Protein AF-A0A3M2BAF1-F1 (afdb_monomer_lite)

Secondary structure (DSSP, 8-state):
-----SSS--------SS---S-----GGG-----S---TT--SSSS--SHHHHHHHHHHHHHT-GGG-SSSSS--SHHHHHHHHHHHHH---

Sequence (93 aa):
MEFFENSGDAGLIVRLGYGLGTPATIPASDWFYSTEQPCVADFNGDGTLDFFDVLGFLDAFSANDPAADINSDNMFDFFDVLAFLDLFSAGCP

Structure (mmCIF, N/CA/C/O backbone):
data_AF-A0A3M2BAF1-F1
#
_entry.id   AF-A0A3M2BAF1-F1
#
loop_
_atom_site.group_PDB
_atom_site.id
_atom_site.type_symbol
_atom_site.label_atom_id
_atom_site.label_alt_id
_atom_site.label_comp_id
_atom_site.label_asym_id
_atom_site.label_entity_id
_atom_site.label_seq_id
_atom_site.pdbx_PDB_ins_code
_atom_site.Cartn_x
_atom_site.Cartn_y
_atom_site.Cartn_z
_atom_site.occupancy
_atom_site.B_iso_or_equiv
_atom_site.auth_seq_id
_atom_site.auth_comp_id
_atom_site.auth_asym_id
_atom_site.auth_atom_id
_atom_site.pdbx_PDB_model_num
ATOM 1 N N . MET A 1 1 ? -0.282 -19.224 31.961 1.00 46.53 1 MET A N 1
ATOM 2 C CA . MET A 1 1 ? 0.406 -18.526 33.064 1.00 46.53 1 MET A CA 1
ATOM 3 C C . MET A 1 1 ? -0.687 -17.791 33.812 1.00 46.53 1 MET A C 1
ATOM 5 O O . MET A 1 1 ? -1.343 -16.963 33.196 1.00 46.53 1 MET A O 1
ATOM 9 N N . GLU A 1 2 ? -1.008 -18.226 35.027 1.00 36.34 2 GLU A N 1
ATOM 10 C CA . GLU A 1 2 ? -2.145 -17.698 35.792 1.00 36.34 2 GLU A CA 1
ATOM 11 C C . GLU A 1 2 ? -1.801 -16.353 36.442 1.00 36.34 2 GLU A C 1
ATOM 13 O O . GLU A 1 2 ? -0.679 -16.140 36.902 1.00 36.34 2 GLU A O 1
ATOM 18 N N . PHE A 1 3 ? -2.788 -15.461 36.447 1.00 55.25 3 PHE A N 1
ATOM 19 C CA . PHE A 1 3 ? -2.772 -14.141 37.067 1.00 55.25 3 PHE A CA 1
ATOM 20 C C . PHE A 1 3 ? -3.303 -14.243 38.493 1.00 55.25 3 PHE A C 1
ATOM 22 O O . PHE A 1 3 ? -4.358 -14.841 38.649 1.00 55.25 3 PHE A O 1
ATOM 29 N N . PHE A 1 4 ? -2.667 -13.592 39.476 1.00 48.72 4 PHE A N 1
ATOM 30 C CA . PHE A 1 4 ? -3.367 -13.000 40.628 1.00 48.72 4 PHE A CA 1
ATOM 31 C C . PHE A 1 4 ? -2.575 -11.826 41.218 1.00 48.72 4 PHE A C 1
ATOM 33 O O . PHE A 1 4 ? -1.379 -11.923 41.490 1.00 48.72 4 PHE A O 1
ATOM 40 N N . GLU A 1 5 ? -3.294 -10.735 41.454 1.00 52.53 5 GLU A N 1
ATOM 41 C CA . GLU A 1 5 ? -2.872 -9.515 42.138 1.00 52.53 5 GLU A CA 1
ATOM 42 C C . GLU A 1 5 ? -3.408 -9.448 43.562 1.00 52.53 5 GLU A C 1
ATOM 44 O O . GLU A 1 5 ? -4.471 -9.986 43.864 1.00 52.53 5 GLU A O 1
ATOM 49 N N . ASN A 1 6 ? -2.744 -8.641 44.391 1.00 45.59 6 ASN A N 1
ATOM 50 C CA . ASN A 1 6 ? -3.372 -8.024 45.561 1.00 45.59 6 ASN A CA 1
ATOM 51 C C . ASN A 1 6 ? -3.477 -6.485 45.426 1.00 45.59 6 ASN A C 1
ATOM 53 O O . ASN A 1 6 ? -3.675 -5.801 46.427 1.00 45.59 6 ASN A O 1
ATOM 57 N N . SER A 1 7 ? -3.320 -5.917 44.218 1.00 55.59 7 SER A N 1
ATOM 58 C CA . SER A 1 7 ? -3.403 -4.458 44.012 1.00 55.59 7 SER A CA 1
ATOM 59 C C . SER A 1 7 ? -3.851 -3.934 42.636 1.00 55.59 7 SER A C 1
ATOM 61 O O . SER A 1 7 ? -3.933 -2.719 42.516 1.00 55.59 7 SER A O 1
ATOM 63 N N . GLY A 1 8 ? -4.207 -4.748 41.635 1.00 52.50 8 GLY A N 1
ATOM 64 C CA . GLY A 1 8 ? -4.919 -4.223 40.452 1.00 52.50 8 GLY A CA 1
ATOM 65 C C . GLY A 1 8 ? -4.104 -3.867 39.196 1.00 52.50 8 GLY A C 1
ATOM 66 O O . GLY A 1 8 ? -4.729 -3.407 38.246 1.00 52.50 8 GLY A O 1
ATOM 67 N N . ASP A 1 9 ? -2.774 -4.040 39.151 1.00 48.06 9 ASP A N 1
ATOM 68 C CA . ASP A 1 9 ? -1.959 -3.670 37.974 1.00 48.06 9 ASP A CA 1
ATOM 69 C C . ASP A 1 9 ? -1.369 -4.880 37.226 1.00 48.06 9 ASP A C 1
ATOM 71 O O . ASP A 1 9 ? -0.283 -5.383 37.550 1.00 48.06 9 ASP A O 1
ATOM 75 N N . ALA A 1 10 ? -2.089 -5.330 36.192 1.00 51.22 10 ALA A N 1
ATOM 76 C CA . ALA A 1 10 ? -1.766 -6.551 35.460 1.00 51.22 10 ALA A CA 1
ATOM 77 C C . ALA A 1 10 ? -0.751 -6.233 34.360 1.00 51.22 10 ALA A C 1
ATOM 79 O O . ALA A 1 10 ? -1.090 -5.639 33.340 1.00 51.22 10 ALA A O 1
ATOM 80 N N . GLY A 1 11 ? 0.508 -6.630 34.555 1.00 52.25 11 GLY A N 1
ATOM 81 C CA . GLY A 1 11 ? 1.574 -6.473 33.561 1.00 52.25 11 GLY A CA 1
ATOM 82 C C . GLY A 1 11 ? 1.994 -7.802 32.932 1.00 52.25 11 GLY A C 1
ATOM 83 O O . GLY A 1 11 ? 2.290 -8.764 33.642 1.00 52.25 11 GLY A O 1
ATOM 84 N N . LEU A 1 12 ? 2.077 -7.860 31.598 1.00 49.88 12 LEU A N 1
ATOM 85 C CA . LEU A 1 12 ? 2.653 -8.990 30.862 1.00 49.88 12 LEU A CA 1
ATOM 86 C C . LEU A 1 12 ? 4.155 -8.751 30.625 1.00 49.88 12 LEU A C 1
ATOM 88 O O . LEU A 1 12 ? 4.545 -7.751 30.029 1.00 49.88 12 LEU A O 1
ATOM 92 N N . ILE A 1 13 ? 5.018 -9.685 31.037 1.00 52.03 13 ILE A N 1
ATOM 93 C CA . ILE A 1 13 ? 6.449 -9.641 30.689 1.00 52.03 13 ILE A CA 1
ATOM 94 C C . ILE A 1 13 ? 6.613 -10.224 29.280 1.00 52.03 13 ILE 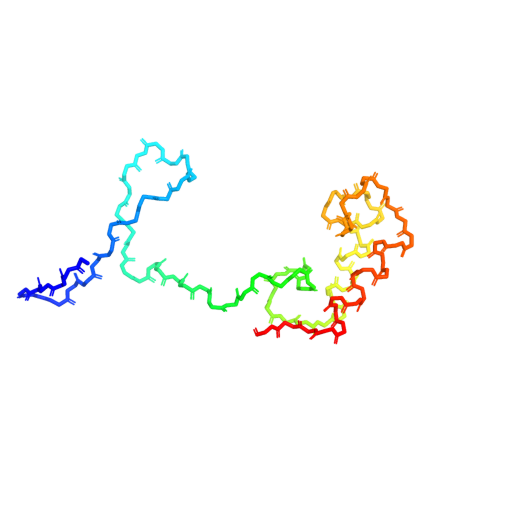A C 1
ATOM 96 O O . ILE A 1 13 ? 6.742 -11.439 29.116 1.00 52.03 13 ILE A O 1
ATOM 100 N N . VAL A 1 14 ? 6.603 -9.372 28.253 1.00 50.19 14 VAL A N 1
ATOM 101 C CA . VAL A 1 14 ? 6.872 -9.790 26.866 1.00 50.19 14 VAL A CA 1
ATOM 102 C C . VAL A 1 14 ? 8.344 -9.564 26.529 1.00 50.19 14 VAL A C 1
ATOM 104 O O . VAL A 1 14 ? 8.864 -8.459 26.659 1.00 50.19 14 VAL A O 1
ATOM 107 N N . ARG A 1 15 ? 9.035 -10.613 26.066 1.00 50.78 15 ARG A N 1
ATOM 108 C CA . ARG A 1 15 ? 10.360 -10.487 25.440 1.00 50.78 15 ARG A CA 1
ATOM 109 C C . ARG A 1 15 ? 10.150 -10.174 23.967 1.00 50.78 15 ARG A C 1
ATOM 111 O O . ARG A 1 15 ? 9.905 -11.072 23.168 1.00 50.78 15 ARG A O 1
ATOM 118 N N . LEU A 1 16 ? 10.210 -8.898 23.627 1.00 53.16 16 LEU A N 1
ATOM 119 C CA . LEU A 1 16 ? 10.110 -8.440 22.252 1.00 53.16 16 LEU A CA 1
ATOM 120 C C . LEU A 1 16 ? 11.448 -8.703 21.543 1.00 53.16 16 LEU A C 1
ATOM 122 O O . LEU A 1 16 ? 12.506 -8.311 22.029 1.00 53.16 16 LEU A O 1
ATOM 126 N N . GLY A 1 17 ? 11.412 -9.434 20.426 1.00 48.66 17 GLY A N 1
ATOM 127 C CA . GLY A 1 17 ? 12.604 -9.897 19.699 1.00 48.66 17 GLY A CA 1
ATOM 128 C C . GLY A 1 17 ? 13.379 -8.807 18.946 1.00 48.66 17 GLY A C 1
ATOM 129 O O . GLY A 1 17 ? 14.411 -9.105 18.350 1.00 48.66 17 GLY A O 1
ATOM 130 N N . TYR A 1 18 ? 12.922 -7.552 18.969 1.00 56.41 18 TYR A N 1
ATOM 131 C CA . TYR A 1 18 ? 13.580 -6.422 18.313 1.00 56.41 18 TYR A CA 1
ATOM 132 C C . TYR A 1 18 ? 14.567 -5.717 19.254 1.00 56.41 18 TYR A C 1
ATOM 134 O O . TYR A 1 18 ? 14.263 -4.690 19.838 1.00 56.41 18 TYR A O 1
ATOM 142 N N . GLY A 1 19 ? 15.768 -6.275 19.417 1.00 52.09 19 GLY A N 1
ATOM 143 C CA . GLY A 1 19 ? 17.030 -5.527 19.591 1.00 52.09 19 GLY A CA 1
ATOM 144 C C . GLY A 1 19 ? 17.208 -4.439 20.673 1.00 52.09 19 GLY A C 1
ATOM 145 O O . GLY A 1 19 ? 18.291 -3.860 20.725 1.00 52.09 19 GLY A O 1
ATOM 146 N N . LEU A 1 20 ? 16.250 -4.136 21.550 1.00 59.16 20 LEU A N 1
ATOM 147 C CA . LEU A 1 20 ? 16.438 -3.177 22.641 1.00 59.16 20 LEU A CA 1
ATOM 148 C C . LEU A 1 20 ? 17.195 -3.886 23.766 1.00 59.16 20 LEU A C 1
ATOM 150 O O . LEU A 1 20 ? 16.604 -4.510 24.641 1.00 59.16 20 LEU A O 1
ATOM 154 N N . GLY A 1 21 ? 18.526 -3.838 23.709 1.00 54.00 21 GLY A N 1
ATOM 155 C CA . GLY A 1 21 ? 19.456 -4.521 24.621 1.00 54.00 21 GLY A CA 1
ATOM 156 C C . GLY A 1 21 ? 19.346 -4.167 26.114 1.00 54.00 21 GLY A C 1
ATOM 157 O O . GLY A 1 21 ? 20.226 -4.543 26.885 1.00 54.00 21 GLY A O 1
ATOM 158 N N . THR A 1 22 ? 18.288 -3.480 26.546 1.00 55.84 22 THR A N 1
ATOM 159 C CA . THR A 1 22 ? 17.961 -3.227 27.949 1.00 55.84 22 THR A CA 1
ATOM 160 C C . THR A 1 22 ? 16.505 -3.600 28.233 1.00 55.84 22 THR A C 1
ATOM 162 O O . THR A 1 22 ? 15.623 -3.177 27.486 1.00 55.84 22 THR A O 1
ATOM 165 N N . PRO A 1 23 ? 16.223 -4.344 29.316 1.00 57.88 23 PRO A N 1
ATOM 166 C CA . PRO A 1 23 ? 14.853 -4.635 29.722 1.00 57.88 23 PRO A CA 1
ATOM 167 C C . PRO A 1 23 ? 14.120 -3.325 30.040 1.00 57.88 23 PRO A C 1
ATOM 169 O O . PRO A 1 23 ? 14.533 -2.583 30.929 1.00 57.88 23 PRO A O 1
ATOM 172 N N . ALA A 1 24 ? 13.049 -3.045 29.300 1.00 61.28 24 ALA A N 1
ATOM 173 C CA . ALA A 1 24 ? 12.177 -1.900 29.521 1.00 61.28 24 ALA A CA 1
ATOM 174 C C . ALA A 1 24 ? 10.845 -2.374 30.119 1.00 61.28 24 ALA A C 1
ATOM 176 O O . ALA A 1 24 ? 10.238 -3.321 29.618 1.00 61.28 24 ALA A O 1
ATOM 177 N N . THR A 1 25 ? 10.392 -1.710 31.183 1.00 61.19 25 THR A N 1
ATOM 178 C CA . THR A 1 25 ? 9.025 -1.855 31.695 1.00 61.19 25 THR A CA 1
ATOM 179 C C . THR A 1 25 ? 8.133 -0.927 30.886 1.00 61.19 25 THR A C 1
ATOM 181 O O . THR A 1 25 ? 8.212 0.288 31.049 1.00 61.19 25 THR A O 1
ATOM 184 N N . ILE A 1 26 ? 7.310 -1.485 30.002 1.00 65.56 26 ILE A N 1
ATOM 185 C CA . ILE A 1 26 ? 6.307 -0.715 29.263 1.00 65.56 26 ILE A CA 1
ATOM 186 C C . ILE A 1 26 ? 5.048 -0.634 30.144 1.00 65.56 26 ILE A C 1
ATOM 188 O O . ILE A 1 26 ? 4.509 -1.689 30.500 1.00 65.56 26 ILE A O 1
ATOM 192 N N . PRO A 1 27 ? 4.603 0.566 30.571 1.00 66.19 27 PRO A N 1
ATOM 193 C CA . PRO A 1 27 ? 3.413 0.709 31.410 1.00 66.19 27 PRO A CA 1
ATOM 194 C C . PRO A 1 27 ? 2.183 0.206 30.658 1.00 66.19 27 PRO A C 1
ATOM 196 O O . PRO A 1 27 ? 2.118 0.373 29.449 1.00 66.19 27 PRO A O 1
ATOM 199 N N . ALA A 1 28 ? 1.203 -0.374 31.363 1.00 64.06 28 ALA A N 1
ATOM 200 C CA . ALA A 1 28 ? -0.018 -0.950 30.776 1.00 64.06 28 ALA A CA 1
ATOM 201 C C . ALA A 1 28 ? -0.761 0.006 29.810 1.00 64.06 28 ALA A C 1
ATOM 203 O O . ALA A 1 28 ? -1.387 -0.446 28.858 1.00 64.06 28 ALA A O 1
ATOM 204 N N . SER A 1 29 ? -0.634 1.321 30.015 1.00 61.16 29 SER A N 1
ATOM 205 C CA . SER A 1 29 ? -1.196 2.372 29.155 1.00 61.16 29 SER A CA 1
ATOM 206 C C . SER A 1 29 ? -0.538 2.508 27.779 1.00 61.16 29 SER A C 1
ATOM 208 O O . SER A 1 29 ? -1.169 3.039 26.874 1.00 61.16 29 SER A O 1
ATOM 210 N N . ASP A 1 30 ? 0.704 2.050 27.627 1.0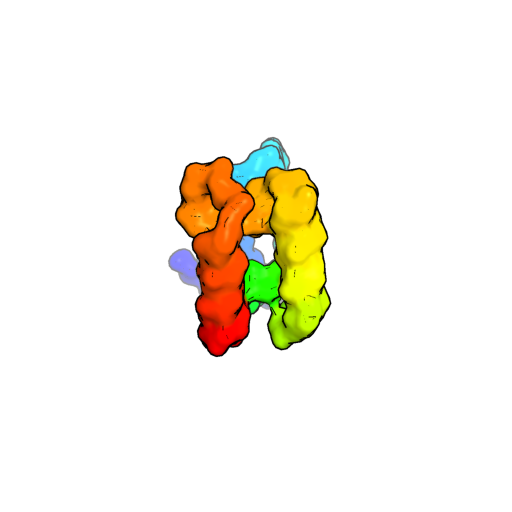0 62.78 30 ASP A N 1
ATOM 211 C CA . ASP A 1 30 ? 1.467 2.110 26.371 1.00 62.78 30 ASP A CA 1
ATOM 212 C C . ASP A 1 30 ? 1.324 0.814 25.550 1.00 62.78 30 ASP A C 1
ATOM 214 O O . ASP A 1 30 ? 1.990 0.631 24.531 1.00 62.78 30 ASP A O 1
ATOM 218 N N . TRP A 1 31 ? 0.446 -0.102 25.977 1.00 56.44 31 TRP A N 1
ATOM 219 C CA . TRP A 1 31 ? 0.106 -1.313 25.233 1.00 56.44 31 TRP A CA 1
ATOM 220 C C . TRP A 1 31 ? -1.102 -1.032 24.351 1.00 56.44 31 TRP A C 1
ATOM 222 O O . TRP A 1 31 ? -2.238 -1.361 24.688 1.00 56.44 31 TRP A O 1
ATOM 232 N N . PHE A 1 32 ? -0.859 -0.450 23.185 1.00 58.44 32 PHE A N 1
ATOM 233 C CA . PHE A 1 32 ? -1.847 -0.493 22.117 1.00 58.44 32 PHE A CA 1
ATOM 234 C C . PHE A 1 32 ? -1.662 -1.829 21.394 1.00 58.44 32 PHE A C 1
ATOM 236 O O . PHE A 1 32 ? -0.726 -2.008 20.617 1.00 58.44 32 PHE A O 1
ATOM 243 N N . TYR A 1 33 ? -2.519 -2.810 21.689 1.00 52.19 33 TYR A N 1
ATOM 244 C CA . TYR A 1 33 ? -2.691 -3.942 20.784 1.00 52.19 33 TYR A CA 1
ATOM 245 C C . TYR A 1 33 ? -3.505 -3.411 19.610 1.00 52.19 33 TYR A C 1
ATOM 247 O O . TYR A 1 33 ? -4.728 -3.315 19.708 1.00 52.19 33 TYR A O 1
ATOM 255 N N . SER A 1 34 ? -2.820 -2.976 18.549 1.00 55.12 34 SER A N 1
ATOM 256 C CA . SER A 1 34 ? -3.510 -2.687 17.298 1.00 55.12 34 SER A CA 1
ATOM 257 C C . SER A 1 34 ? -4.129 -3.998 16.826 1.00 55.12 34 SER A C 1
ATOM 259 O O . SER A 1 34 ? -3.425 -4.930 16.442 1.00 55.12 34 SER A O 1
ATOM 261 N N . THR A 1 35 ? -5.448 -4.108 16.969 1.00 52.62 35 THR A N 1
ATOM 262 C CA . THR A 1 35 ? -6.235 -5.190 16.370 1.00 52.62 35 THR A CA 1
ATOM 263 C C . THR A 1 35 ? -6.404 -4.982 14.874 1.00 52.62 35 THR A C 1
ATOM 265 O O . THR A 1 35 ? -6.962 -5.852 14.216 1.00 52.62 35 THR A O 1
ATOM 268 N N . GLU A 1 36 ? -5.954 -3.840 14.353 1.00 56.59 36 GLU A N 1
ATOM 269 C CA . GLU A 1 36 ? -5.853 -3.610 12.927 1.00 56.59 36 GLU A CA 1
ATOM 270 C C . GLU A 1 36 ? -4.760 -4.532 12.402 1.00 56.59 36 GLU A C 1
ATOM 272 O O . GLU A 1 36 ? -3.559 -4.353 12.631 1.00 56.59 36 GLU A O 1
ATOM 277 N N . GLN A 1 37 ? -5.214 -5.627 11.803 1.00 59.09 37 GLN A N 1
ATOM 278 C CA . GLN A 1 37 ? -4.347 -6.544 11.100 1.00 59.09 37 GLN A CA 1
ATOM 279 C C . GLN A 1 37 ? -3.603 -5.714 10.048 1.00 59.09 37 GLN A C 1
ATOM 281 O O 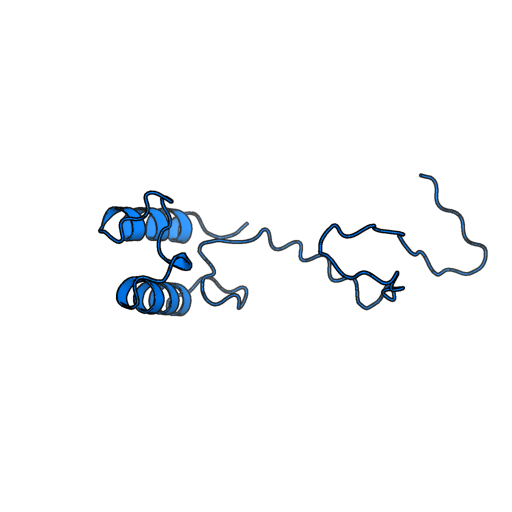. GLN A 1 37 ? -4.265 -4.944 9.356 1.00 59.09 37 GLN A O 1
ATOM 286 N N . PRO A 1 38 ? -2.265 -5.825 9.930 1.00 67.69 38 PRO A N 1
ATOM 287 C CA . PRO A 1 38 ? -1.508 -4.993 9.002 1.00 67.69 38 PRO A CA 1
ATOM 288 C C . PRO A 1 38 ? -2.113 -5.130 7.606 1.00 67.69 38 PRO A C 1
ATOM 290 O O . PRO A 1 38 ? -2.054 -6.205 7.000 1.00 67.69 38 PRO A O 1
ATOM 293 N N . CYS A 1 39 ? -2.757 -4.061 7.143 1.00 82.75 39 CYS A N 1
ATOM 294 C CA . CYS A 1 39 ? -3.400 -4.030 5.850 1.00 82.75 39 CYS A CA 1
ATOM 295 C C . CYS A 1 39 ? -2.387 -3.500 4.855 1.00 82.75 39 CYS A C 1
ATOM 297 O O . CYS A 1 39 ? -2.035 -2.331 4.881 1.00 82.75 39 CYS A O 1
ATOM 299 N N . VAL A 1 40 ? -1.910 -4.368 3.968 1.00 86.88 40 VAL A N 1
ATOM 300 C CA . VAL A 1 40 ? -0.943 -3.972 2.931 1.00 86.88 40 VAL A CA 1
ATOM 301 C C . VAL A 1 40 ? -1.532 -2.903 1.997 1.00 86.88 40 VAL A C 1
ATOM 303 O O . VAL A 1 40 ? -0.789 -2.143 1.388 1.00 86.88 40 VAL A O 1
ATOM 306 N N . ALA A 1 41 ? -2.864 -2.845 1.891 1.00 91.06 41 ALA A N 1
ATOM 307 C CA . ALA A 1 41 ? -3.561 -1.856 1.082 1.00 91.06 41 ALA A CA 1
ATOM 308 C C . ALA A 1 41 ? -3.680 -0.472 1.751 1.00 91.06 41 ALA A C 1
ATOM 310 O O . ALA A 1 41 ? -3.852 0.494 1.017 1.00 91.06 41 ALA A O 1
ATOM 311 N N . ASP A 1 42 ? -3.563 -0.373 3.084 1.00 92.31 42 ASP A N 1
ATOM 312 C CA . ASP A 1 42 ? -3.386 0.902 3.802 1.00 92.31 42 ASP A CA 1
ATOM 313 C C . ASP A 1 42 ? -1.908 1.296 3.697 1.00 92.31 42 ASP A C 1
ATOM 315 O O . ASP A 1 42 ? -1.053 0.909 4.500 1.00 92.31 42 ASP A O 1
ATOM 319 N N . PHE A 1 43 ? -1.589 1.973 2.600 1.00 90.31 43 PHE A N 1
ATOM 320 C CA . PHE A 1 43 ? -0.216 2.244 2.198 1.00 90.31 43 PHE A CA 1
ATOM 321 C C . PHE A 1 43 ? 0.345 3.473 2.916 1.00 90.31 43 PHE A C 1
ATOM 323 O O . PHE A 1 43 ? 1.562 3.595 3.085 1.00 90.31 43 PHE A O 1
ATOM 330 N N . ASN A 1 44 ? -0.527 4.396 3.334 1.00 89.44 44 ASN A N 1
ATOM 331 C CA . ASN A 1 44 ? -0.125 5.584 4.081 1.00 89.44 44 ASN A CA 1
ATOM 332 C C . ASN A 1 44 ? -0.111 5.346 5.613 1.00 89.44 44 ASN A C 1
ATOM 334 O O . ASN A 1 44 ? 0.522 6.124 6.338 1.00 89.44 44 ASN A O 1
ATOM 338 N N . GLY A 1 45 ? -0.723 4.252 6.082 1.00 87.56 45 GLY A N 1
ATOM 339 C CA . GLY A 1 45 ? -0.756 3.820 7.477 1.00 87.56 45 GLY A CA 1
ATOM 340 C C . GLY A 1 45 ? -1.679 4.661 8.358 1.00 87.56 45 GLY A C 1
ATOM 341 O O . GLY A 1 45 ? -1.401 4.799 9.557 1.00 87.56 45 GLY A O 1
ATOM 342 N N . ASP A 1 46 ? -2.704 5.291 7.783 1.00 86.62 46 ASP A N 1
ATOM 343 C CA . ASP A 1 46 ? -3.647 6.152 8.502 1.00 86.62 46 ASP A CA 1
ATOM 344 C C . ASP A 1 46 ? -4.907 5.417 8.999 1.00 86.62 46 ASP A C 1
ATOM 346 O O . ASP A 1 46 ? -5.737 6.018 9.697 1.00 86.62 46 ASP A O 1
ATOM 350 N N . GLY A 1 47 ? -5.018 4.117 8.701 1.00 85.75 47 GLY A N 1
ATOM 351 C CA . GLY A 1 47 ? -6.137 3.253 9.075 1.00 85.75 47 GLY A CA 1
ATOM 352 C C . GLY A 1 47 ? -7.396 3.465 8.228 1.00 85.75 47 GLY A C 1
ATOM 353 O O . GLY A 1 47 ? -8.476 2.976 8.577 1.00 85.75 47 GLY A O 1
ATOM 354 N N . THR A 1 48 ? -7.311 4.231 7.137 1.00 87.81 48 THR A N 1
ATOM 355 C CA . THR A 1 48 ? -8.424 4.509 6.227 1.00 87.81 48 THR A CA 1
ATOM 356 C C . THR A 1 48 ? -8.063 4.115 4.807 1.00 87.81 48 THR A C 1
ATOM 358 O O . THR A 1 48 ? -7.311 4.799 4.136 1.00 87.81 48 THR A O 1
ATOM 361 N N . LEU A 1 49 ? -8.720 3.069 4.300 1.00 90.88 49 LEU A N 1
ATOM 362 C CA . LEU A 1 49 ? -8.527 2.637 2.921 1.00 90.88 49 LEU A CA 1
ATOM 363 C C . LEU A 1 49 ? -9.232 3.576 1.927 1.00 90.88 49 LEU A C 1
ATOM 365 O O . LEU A 1 49 ? -10.452 3.479 1.725 1.00 90.88 49 LEU A O 1
ATOM 369 N N . ASP A 1 50 ? -8.483 4.476 1.294 1.00 92.62 50 ASP A N 1
ATOM 370 C CA . ASP A 1 50 ? -9.012 5.445 0.337 1.00 92.62 50 ASP A CA 1
ATOM 371 C C . ASP A 1 50 ? -8.059 5.765 -0.838 1.00 92.62 50 ASP A C 1
ATOM 373 O O . ASP A 1 50 ? -7.158 5.011 -1.198 1.00 92.62 50 ASP A O 1
ATOM 377 N N . PHE A 1 51 ? -8.322 6.858 -1.559 1.00 94.25 51 PHE A N 1
ATOM 378 C CA . PHE A 1 51 ? -7.516 7.228 -2.722 1.00 94.25 51 PHE A CA 1
ATOM 379 C C . PHE A 1 51 ? -6.071 7.628 -2.366 1.00 94.25 51 PHE A C 1
ATOM 381 O O . PHE A 1 51 ? -5.189 7.533 -3.223 1.00 94.25 51 PHE A O 1
ATOM 388 N N . PHE A 1 52 ? -5.809 8.079 -1.141 1.00 95.94 52 PHE A N 1
ATOM 389 C CA . PHE A 1 52 ? -4.477 8.473 -0.698 1.00 95.94 52 PHE A CA 1
ATOM 390 C C . PHE A 1 52 ? -3.533 7.276 -0.562 1.00 95.94 52 PHE A C 1
ATOM 392 O O . PHE A 1 52 ? -2.340 7.448 -0.814 1.00 95.94 52 PHE A O 1
ATOM 399 N N . ASP A 1 53 ? -4.041 6.071 -0.300 1.00 94.94 53 ASP A N 1
ATOM 400 C CA . ASP A 1 53 ? -3.236 4.844 -0.348 1.00 94.94 53 ASP A CA 1
ATOM 401 C C . ASP A 1 53 ? -2.747 4.536 -1.754 1.00 94.94 53 ASP A C 1
ATOM 403 O O . ASP A 1 53 ? -1.580 4.216 -1.971 1.00 94.94 53 ASP A O 1
ATOM 407 N N . VAL A 1 54 ? -3.634 4.697 -2.738 1.00 95.38 54 VAL A N 1
ATOM 408 C CA . VAL A 1 54 ? -3.286 4.516 -4.150 1.00 95.38 54 VAL A CA 1
ATOM 409 C C . VAL A 1 54 ? -2.228 5.538 -4.563 1.00 95.38 54 VAL A C 1
ATOM 411 O O . VAL A 1 54 ? -1.289 5.195 -5.277 1.00 95.38 54 VAL A O 1
ATOM 414 N N . LEU A 1 55 ? -2.353 6.791 -4.110 1.00 96.19 55 LEU A N 1
ATOM 415 C CA . LEU A 1 55 ? -1.332 7.812 -4.351 1.00 96.19 55 LEU A CA 1
ATOM 416 C C . LEU A 1 55 ? 0.004 7.448 -3.695 1.00 96.19 55 LEU A C 1
ATOM 418 O O . LEU A 1 55 ? 1.031 7.524 -4.366 1.00 96.19 55 LEU A O 1
ATOM 422 N N . GLY A 1 56 ? -0.009 7.004 -2.435 1.00 95.62 56 GLY A N 1
ATOM 423 C CA . GLY A 1 56 ? 1.192 6.560 -1.726 1.00 95.62 56 GLY A CA 1
ATOM 424 C C . GLY A 1 56 ? 1.891 5.398 -2.435 1.00 95.62 56 GLY A C 1
ATOM 425 O O . GLY A 1 56 ? 3.107 5.435 -2.637 1.00 95.62 56 GLY A O 1
ATOM 426 N N . PHE A 1 57 ? 1.119 4.413 -2.899 1.00 95.94 57 PHE A N 1
ATOM 427 C CA . PHE A 1 57 ? 1.628 3.303 -3.700 1.00 95.94 57 PHE A CA 1
ATOM 428 C C . PHE A 1 57 ? 2.234 3.781 -5.025 1.00 95.94 57 PHE A C 1
ATOM 430 O O . PHE A 1 57 ? 3.336 3.368 -5.377 1.00 95.94 57 PHE A O 1
ATOM 437 N N . LEU A 1 58 ? 1.562 4.671 -5.764 1.00 96.12 58 LEU A N 1
ATOM 438 C CA . LEU A 1 58 ? 2.073 5.185 -7.041 1.00 96.12 58 LEU A CA 1
ATOM 439 C C . LEU A 1 58 ? 3.359 6.005 -6.872 1.00 96.12 58 LEU A C 1
ATOM 441 O O . LEU A 1 58 ? 4.257 5.907 -7.714 1.00 96.12 58 LEU A O 1
ATOM 445 N N . ASP A 1 59 ? 3.471 6.774 -5.789 1.00 96.69 59 ASP A N 1
ATOM 446 C CA . ASP A 1 59 ? 4.693 7.502 -5.450 1.00 96.69 59 ASP A CA 1
ATOM 447 C C . ASP A 1 59 ? 5.849 6.519 -5.192 1.00 96.69 59 ASP A C 1
ATOM 449 O O . ASP A 1 59 ? 6.913 6.650 -5.808 1.00 96.69 59 ASP A O 1
ATOM 453 N N . ALA A 1 60 ? 5.619 5.483 -4.378 1.00 95.94 60 ALA A N 1
ATOM 454 C CA . ALA A 1 60 ? 6.589 4.418 -4.109 1.00 95.94 60 ALA A CA 1
ATOM 455 C C . ALA A 1 60 ? 6.975 3.633 -5.378 1.00 95.94 60 ALA A C 1
ATOM 457 O O . ALA A 1 60 ? 8.161 3.420 -5.645 1.00 95.94 60 ALA A O 1
ATOM 458 N N . PHE A 1 61 ? 5.996 3.283 -6.214 1.00 95.75 61 PHE A N 1
ATOM 459 C CA . PHE A 1 61 ? 6.198 2.592 -7.488 1.00 95.75 61 PHE A CA 1
ATOM 460 C C . PHE A 1 61 ? 7.054 3.428 -8.448 1.00 95.75 61 PHE A C 1
ATOM 462 O O . PHE A 1 61 ? 7.999 2.928 -9.056 1.00 95.75 61 PHE A O 1
ATOM 469 N N . SER A 1 62 ? 6.794 4.738 -8.538 1.00 95.69 62 SER A N 1
ATOM 470 C CA . SER A 1 62 ? 7.591 5.652 -9.368 1.00 95.69 62 SER A CA 1
ATOM 471 C C . SER A 1 62 ? 9.039 5.811 -8.880 1.00 95.69 62 SER A C 1
ATOM 473 O O . SER A 1 62 ? 9.946 6.043 -9.685 1.00 95.69 62 SER A O 1
ATOM 475 N N . ALA A 1 63 ? 9.265 5.650 -7.573 1.00 96.31 63 ALA A N 1
ATOM 476 C CA . ALA A 1 63 ? 10.581 5.682 -6.948 1.00 96.31 63 ALA A CA 1
ATOM 477 C C . ALA A 1 63 ? 11.321 4.331 -7.012 1.00 96.31 63 ALA A C 1
ATOM 479 O O . ALA A 1 63 ? 12.503 4.289 -6.664 1.00 96.31 63 ALA A O 1
ATOM 480 N N . ASN A 1 64 ? 10.675 3.257 -7.494 1.00 93.56 64 ASN A N 1
ATOM 481 C CA . ASN A 1 64 ? 11.136 1.867 -7.356 1.00 93.56 64 ASN A CA 1
ATOM 482 C C . ASN A 1 64 ? 11.461 1.520 -5.892 1.00 93.56 64 ASN A C 1
ATOM 484 O O . ASN A 1 64 ? 12.486 0.899 -5.594 1.00 93.56 64 ASN A O 1
ATOM 488 N N . ASP A 1 65 ? 10.630 2.004 -4.967 1.00 95.25 65 ASP A N 1
ATOM 489 C CA . ASP A 1 65 ? 10.748 1.667 -3.555 1.00 95.25 65 ASP A CA 1
ATOM 490 C C . ASP A 1 65 ? 10.363 0.191 -3.361 1.00 95.25 65 ASP A C 1
ATOM 492 O O . ASP A 1 65 ? 9.295 -0.199 -3.832 1.00 95.25 65 ASP A O 1
ATOM 496 N N . PRO A 1 66 ? 11.164 -0.630 -2.657 1.00 93.25 66 PRO A N 1
ATOM 497 C CA . PRO A 1 66 ? 10.818 -2.017 -2.337 1.00 93.25 66 PRO A CA 1
ATOM 498 C C . PRO A 1 66 ? 9.431 -2.215 -1.707 1.00 93.25 66 PRO A C 1
ATOM 500 O O . PRO A 1 66 ? 8.889 -3.310 -1.792 1.00 93.25 66 PRO A O 1
ATOM 503 N N . ALA A 1 67 ? 8.841 -1.188 -1.088 1.00 91.25 67 ALA A N 1
ATOM 504 C CA . ALA A 1 67 ? 7.467 -1.238 -0.587 1.00 91.25 67 ALA A CA 1
ATOM 505 C C . ALA A 1 67 ? 6.408 -1.398 -1.699 1.00 91.25 67 ALA A C 1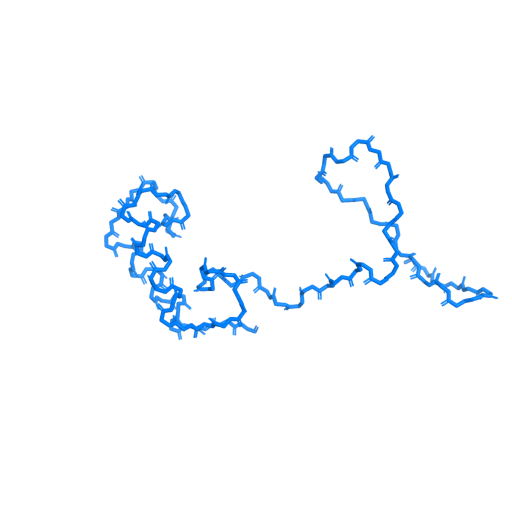
ATOM 507 O O . ALA A 1 67 ? 5.309 -1.873 -1.424 1.00 91.25 67 ALA A O 1
ATOM 508 N N . ALA A 1 68 ? 6.724 -1.010 -2.938 1.00 94.56 68 ALA A N 1
ATOM 509 C CA . ALA A 1 68 ? 5.844 -1.148 -4.097 1.00 94.56 68 ALA A CA 1
ATOM 510 C C . ALA A 1 68 ? 5.986 -2.497 -4.832 1.00 94.56 68 ALA A C 1
ATOM 512 O O . ALA A 1 68 ? 5.235 -2.731 -5.774 1.00 94.56 68 ALA A O 1
ATOM 513 N N . ASP A 1 69 ? 6.911 -3.370 -4.413 1.00 95.62 69 ASP A N 1
ATOM 514 C CA . ASP A 1 69 ? 7.065 -4.746 -4.916 1.00 95.62 69 ASP A CA 1
ATOM 515 C C . ASP A 1 69 ? 6.101 -5.676 -4.158 1.00 95.62 69 ASP A C 1
ATOM 517 O O . ASP A 1 69 ? 6.449 -6.349 -3.179 1.00 95.62 69 ASP A O 1
ATOM 521 N N . ILE A 1 70 ? 4.833 -5.642 -4.566 1.00 94.56 70 ILE A N 1
ATOM 522 C CA . ILE A 1 70 ? 3.734 -6.314 -3.858 1.00 94.56 70 ILE A CA 1
ATOM 523 C C . ILE A 1 70 ? 3.799 -7.826 -4.066 1.00 94.56 70 ILE A C 1
ATOM 525 O O . ILE A 1 70 ? 3.416 -8.597 -3.180 1.00 94.56 70 ILE A O 1
ATOM 529 N N . ASN A 1 71 ? 4.275 -8.266 -5.231 1.00 93.56 71 ASN A N 1
ATOM 530 C CA . ASN A 1 71 ? 4.394 -9.686 -5.550 1.00 93.56 71 ASN A CA 1
ATOM 531 C C . ASN A 1 71 ? 5.747 -10.294 -5.097 1.00 93.56 71 ASN A C 1
ATOM 533 O O . ASN A 1 71 ? 5.893 -11.522 -5.105 1.00 93.56 71 ASN A O 1
ATOM 537 N N . SER A 1 72 ? 6.684 -9.454 -4.635 1.00 93.25 72 SER A N 1
ATOM 538 C CA . SER A 1 72 ? 8.021 -9.802 -4.138 1.00 93.25 72 SER A CA 1
ATOM 539 C C . SER A 1 72 ? 8.931 -10.480 -5.172 1.00 93.25 72 SER A C 1
ATOM 541 O O . SER A 1 72 ? 9.741 -11.350 -4.817 1.00 93.25 72 SER A O 1
ATOM 543 N N . ASP A 1 73 ? 8.806 -10.121 -6.451 1.00 95.25 73 ASP A N 1
ATOM 544 C CA . ASP A 1 73 ? 9.634 -10.653 -7.540 1.00 95.25 73 ASP A CA 1
ATOM 545 C C . ASP A 1 73 ? 10.842 -9.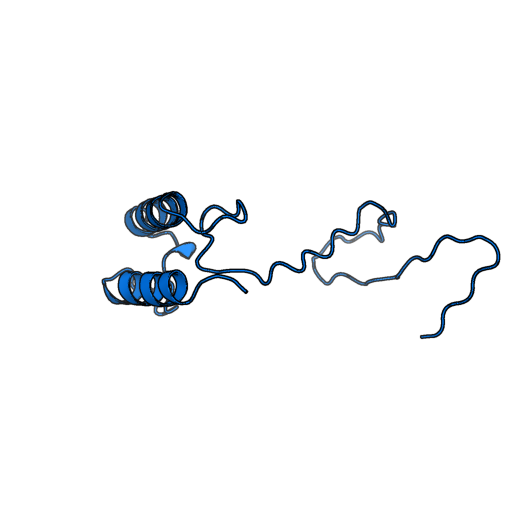758 -7.901 1.00 95.25 73 ASP A C 1
ATOM 547 O O . ASP A 1 73 ? 11.709 -10.168 -8.686 1.00 95.25 73 ASP A O 1
ATOM 551 N N . ASN A 1 74 ? 10.992 -8.614 -7.221 1.00 93.81 74 ASN A N 1
ATOM 552 C CA . ASN A 1 74 ? 11.989 -7.559 -7.444 1.00 93.81 74 ASN A CA 1
ATOM 553 C C . ASN A 1 74 ? 11.890 -6.859 -8.811 1.00 93.81 74 ASN A C 1
ATOM 555 O O . ASN A 1 74 ? 12.861 -6.225 -9.251 1.00 93.81 74 ASN A O 1
ATOM 559 N N . MET A 1 75 ? 10.764 -6.979 -9.505 1.00 95.25 75 MET A N 1
ATOM 560 C CA . MET A 1 75 ? 10.434 -6.219 -10.704 1.00 95.25 75 MET A CA 1
ATOM 561 C C . MET A 1 75 ? 9.274 -5.288 -10.363 1.00 95.25 75 MET A C 1
ATOM 563 O O . MET A 1 75 ? 8.311 -5.708 -9.759 1.00 95.25 75 MET A O 1
ATOM 567 N N . PHE A 1 76 ? 9.380 -4.016 -10.749 1.00 95.38 76 PHE A N 1
ATOM 568 C CA . PHE A 1 76 ? 8.314 -3.031 -10.558 1.00 95.38 76 PHE A CA 1
ATOM 569 C C . PHE A 1 76 ? 7.543 -2.906 -11.863 1.00 95.38 76 PHE A C 1
ATOM 571 O O . PHE A 1 76 ? 7.946 -2.162 -12.769 1.00 95.38 76 PHE A O 1
ATOM 578 N N . ASP A 1 77 ? 6.481 -3.688 -12.009 1.00 95.06 77 ASP A N 1
ATOM 579 C CA . ASP A 1 77 ? 5.716 -3.734 -13.247 1.00 95.06 77 ASP A CA 1
ATOM 580 C C . ASP A 1 77 ? 4.196 -3.739 -13.025 1.00 95.06 77 ASP A C 1
ATOM 582 O O . ASP A 1 77 ? 3.664 -3.350 -11.986 1.00 95.06 77 ASP A O 1
ATOM 586 N N . PHE A 1 78 ? 3.451 -4.069 -14.076 1.00 95.12 78 PHE A N 1
ATOM 587 C CA . PHE A 1 78 ? 1.995 -4.065 -14.020 1.00 95.12 78 PHE A CA 1
ATOM 588 C C . PHE A 1 78 ? 1.426 -5.102 -13.038 1.00 95.12 78 PHE A C 1
ATOM 590 O O . PHE A 1 78 ? 0.304 -4.926 -12.556 1.00 95.12 78 PHE A O 1
ATOM 597 N N . PHE A 1 79 ? 2.162 -6.171 -12.735 1.00 96.88 79 PHE A N 1
ATOM 598 C CA . PHE A 1 79 ? 1.718 -7.202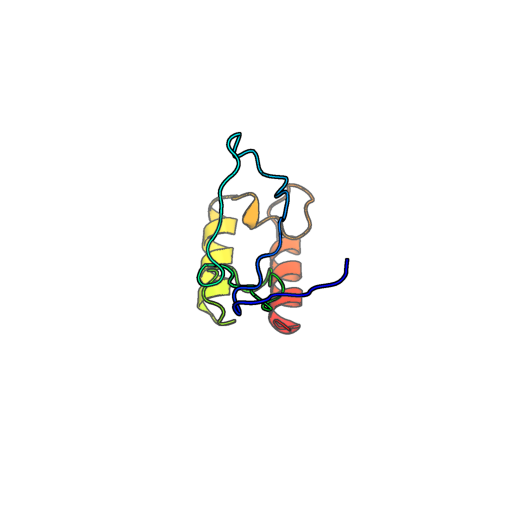 -11.809 1.00 96.88 79 PHE A CA 1
ATOM 599 C C . PHE A 1 79 ? 1.677 -6.699 -10.363 1.00 96.88 79 PHE A C 1
ATOM 601 O O . PHE A 1 79 ? 0.761 -7.099 -9.645 1.00 96.88 79 PHE A O 1
ATOM 608 N N . ASP A 1 80 ? 2.550 -5.771 -9.958 1.00 96.44 80 ASP A N 1
ATOM 609 C CA . ASP A 1 80 ? 2.460 -5.123 -8.639 1.00 96.44 80 ASP A CA 1
ATOM 610 C C . ASP A 1 80 ? 1.214 -4.264 -8.514 1.00 96.44 80 ASP A C 1
ATOM 612 O O . ASP A 1 80 ? 0.505 -4.319 -7.511 1.00 96.44 80 ASP A O 1
ATOM 616 N N . VAL A 1 81 ? 0.904 -3.505 -9.567 1.00 95.50 81 VAL A N 1
ATOM 617 C CA . VAL A 1 81 ? -0.295 -2.663 -9.606 1.00 95.50 81 VAL A CA 1
ATOM 618 C C . VAL A 1 81 ? -1.551 -3.527 -9.523 1.00 95.50 81 VAL A C 1
ATOM 620 O O . VAL A 1 81 ? -2.475 -3.199 -8.782 1.00 95.50 81 VAL A O 1
ATOM 623 N N . LEU A 1 82 ? -1.595 -4.645 -10.255 1.00 95.88 82 LEU A N 1
ATOM 624 C CA . LEU A 1 82 ? -2.704 -5.594 -10.157 1.00 95.88 82 LEU A CA 1
ATOM 625 C C . LEU A 1 82 ? -2.819 -6.191 -8.752 1.00 95.88 82 LEU A C 1
ATOM 627 O O . LEU A 1 82 ? -3.916 -6.210 -8.201 1.00 95.88 82 LEU A O 1
ATOM 631 N N . ALA A 1 83 ? -1.706 -6.631 -8.164 1.00 95.00 83 ALA A N 1
ATOM 632 C CA . ALA A 1 83 ? -1.701 -7.213 -6.828 1.00 95.00 83 ALA A CA 1
ATOM 633 C C . ALA A 1 83 ? -2.148 -6.201 -5.759 1.00 95.00 83 ALA A C 1
ATOM 635 O O . ALA A 1 83 ? -2.943 -6.541 -4.881 1.00 95.00 83 ALA A O 1
ATOM 636 N N . PHE A 1 84 ? -1.708 -4.943 -5.865 1.00 94.88 84 PHE A N 1
ATOM 637 C CA . PHE A 1 84 ? -2.164 -3.859 -4.998 1.00 94.88 84 PHE A CA 1
ATOM 638 C C . PHE A 1 84 ? -3.673 -3.623 -5.131 1.00 94.88 84 PHE A C 1
ATOM 640 O O . PHE A 1 84 ? -4.375 -3.539 -4.127 1.00 94.88 84 PHE A O 1
ATOM 647 N N . LEU A 1 85 ? -4.200 -3.558 -6.358 1.00 94.50 85 LEU A N 1
ATOM 648 C CA . LEU A 1 85 ? -5.633 -3.352 -6.590 1.00 94.50 85 LEU A CA 1
ATOM 649 C C . LEU A 1 85 ? -6.487 -4.526 -6.097 1.00 94.50 85 LEU A C 1
ATOM 651 O O . LEU A 1 85 ? -7.586 -4.299 -5.586 1.00 94.50 85 LEU A O 1
ATOM 655 N N . ASP A 1 86 ? -5.991 -5.759 -6.207 1.00 94.31 86 ASP A N 1
ATOM 656 C CA . ASP A 1 86 ? -6.660 -6.934 -5.646 1.00 94.31 86 ASP A CA 1
ATOM 657 C C . ASP A 1 86 ? -6.773 -6.808 -4.118 1.00 94.31 86 ASP A C 1
ATOM 659 O O . ASP A 1 86 ? -7.870 -6.968 -3.575 1.00 94.31 86 ASP A O 1
ATOM 663 N N . LEU A 1 87 ? -5.687 -6.423 -3.433 1.00 91.94 87 LEU A N 1
ATOM 664 C CA . LEU A 1 87 ? -5.680 -6.155 -1.987 1.00 91.94 87 LEU A CA 1
ATOM 665 C C . LEU A 1 87 ? -6.611 -4.991 -1.610 1.00 91.94 87 LEU A C 1
ATOM 667 O O . LEU A 1 87 ? -7.414 -5.117 -0.687 1.00 91.94 87 LEU A O 1
ATOM 671 N N . PHE A 1 88 ? -6.559 -3.890 -2.361 1.00 92.50 88 PHE A N 1
ATOM 672 C CA . PHE A 1 88 ? -7.408 -2.715 -2.153 1.00 92.50 88 PHE A CA 1
ATOM 673 C C . PHE A 1 88 ? -8.898 -3.051 -2.314 1.00 92.50 88 PHE A C 1
ATOM 675 O O . PHE A 1 88 ? -9.741 -2.605 -1.540 1.00 92.50 88 PHE A O 1
ATOM 682 N N . SER A 1 89 ? -9.245 -3.884 -3.298 1.00 91.44 89 SER A N 1
ATOM 683 C CA . SER A 1 89 ? -10.631 -4.310 -3.526 1.00 91.44 89 SER A CA 1
ATOM 684 C C . SER A 1 89 ? -11.140 -5.313 -2.485 1.00 91.44 89 SER A C 1
ATOM 686 O O . SER A 1 89 ? -12.343 -5.352 -2.213 1.00 91.44 89 SER A O 1
ATOM 688 N N . ALA A 1 90 ? -10.240 -6.110 -1.899 1.00 90.12 90 ALA A N 1
ATOM 689 C CA . ALA A 1 90 ? -10.560 -7.040 -0.822 1.00 90.12 90 ALA A CA 1
ATOM 690 C C . ALA A 1 90 ? -10.848 -6.315 0.506 1.00 90.12 90 ALA A C 1
ATOM 692 O O . ALA A 1 90 ? -11.615 -6.832 1.321 1.00 90.12 90 ALA A O 1
ATOM 693 N N . GLY A 1 91 ? -10.289 -5.115 0.686 1.00 83.81 91 GLY A N 1
ATOM 694 C CA . GLY A 1 91 ? -10.441 -4.303 1.889 1.00 83.81 91 GLY A CA 1
ATOM 695 C C . GLY A 1 91 ? -9.575 -4.776 3.062 1.00 83.81 91 GLY A C 1
ATOM 696 O O . GLY A 1 91 ? -8.905 -5.807 2.998 1.00 83.81 91 GLY A O 1
ATOM 697 N N . CYS A 1 92 ? -9.610 -4.008 4.152 1.00 81.44 92 CYS A N 1
ATOM 698 C CA . CYS A 1 92 ? -8.929 -4.322 5.409 1.00 81.44 92 CYS A CA 1
ATOM 699 C C . CYS A 1 92 ? -9.927 -4.937 6.423 1.00 81.44 92 CYS A C 1
ATOM 701 O O . CYS A 1 92 ? -11.077 -4.488 6.460 1.00 81.44 92 CYS A O 1
ATOM 703 N N . PRO A 1 93 ? -9.542 -5.982 7.189 1.00 66.12 93 PRO A N 1
ATOM 704 C CA . PRO A 1 93 ? -10.417 -6.679 8.142 1.00 66.12 93 PRO A CA 1
ATOM 705 C C . PRO A 1 93 ? -10.673 -5.926 9.456 1.00 66.12 93 PRO A C 1
ATOM 707 O O . PRO A 1 93 ? -9.788 -5.162 9.897 1.00 66.12 93 PRO A O 1
#

Foldseek 3Di:
DDDDDPPPQDADQDDDPPDPPDRDRDGPVNDDPPPFDPQLLCQVPPSDLDVVSVVSLVVCLVVLNPSLPQVPPSDSDVVSVVSSVVSSVVDTD

Radius of gyration: 19.2 Å; chains: 1; bounding box: 30×27×60 Å

pLDDT: mean 77.09, std 19.31, range [36.34, 96.88]